Protein AF-A0A3P7KDJ5-F1 (afdb_monomer_lite)

Structure (mmCIF, N/CA/C/O backbone):
data_AF-A0A3P7KDJ5-F1
#
_entry.id   AF-A0A3P7KDJ5-F1
#
loop_
_atom_site.group_PDB
_atom_site.id
_atom_site.type_symbol
_atom_site.label_atom_id
_atom_site.label_alt_id
_atom_site.label_comp_id
_atom_site.label_asym_id
_atom_site.label_entity_id
_atom_site.label_seq_id
_atom_site.pdbx_PDB_ins_code
_atom_site.Cartn_x
_atom_site.Cartn_y
_atom_site.Cartn_z
_atom_site.occupancy
_atom_site.B_iso_or_equiv
_atom_site.auth_seq_id
_atom_site.auth_comp_id
_atom_site.auth_asym_id
_atom_site.auth_atom_id
_atom_site.pdbx_PDB_model_num
ATOM 1 N N . MET A 1 1 ? 6.847 -41.904 -24.525 1.00 37.62 1 MET A N 1
ATOM 2 C CA . MET A 1 1 ? 6.195 -40.802 -25.268 1.00 37.62 1 MET A CA 1
ATOM 3 C C . MET A 1 1 ? 5.639 -39.804 -24.258 1.00 37.62 1 MET A C 1
ATOM 5 O O . MET A 1 1 ? 4.497 -39.932 -23.841 1.00 37.62 1 MET A O 1
ATOM 9 N N . SER A 1 2 ? 6.464 -38.873 -23.774 1.00 37.53 2 SER A N 1
ATOM 10 C CA . SER A 1 2 ? 6.040 -37.833 -22.830 1.00 37.53 2 SER A CA 1
ATOM 11 C C . SER A 1 2 ? 5.574 -36.600 -23.605 1.00 37.53 2 SER A C 1
ATOM 13 O O . SER A 1 2 ? 6.323 -35.995 -24.367 1.00 37.53 2 SER A O 1
ATOM 15 N N . SER A 1 3 ? 4.297 -36.271 -23.432 1.00 41.47 3 SER A N 1
ATOM 16 C CA . SER A 1 3 ? 3.628 -35.122 -24.038 1.00 41.47 3 SER A CA 1
ATOM 17 C C . SER A 1 3 ? 4.230 -33.816 -23.506 1.00 41.47 3 SER A C 1
ATOM 19 O O . SER A 1 3 ? 4.095 -33.499 -22.322 1.00 41.47 3 SER A O 1
ATOM 21 N N . LEU A 1 4 ? 4.920 -33.070 -24.376 1.00 51.22 4 LEU A N 1
ATOM 22 C CA . LEU A 1 4 ? 5.374 -31.706 -24.108 1.00 51.22 4 LEU A CA 1
ATOM 23 C C . LEU A 1 4 ? 4.144 -30.827 -23.866 1.00 51.22 4 LEU A C 1
ATOM 25 O O . LEU A 1 4 ? 3.403 -30.489 -24.792 1.00 51.22 4 LEU A O 1
ATOM 29 N N . LYS A 1 5 ? 3.925 -30.464 -22.599 1.00 55.59 5 LYS A N 1
ATOM 30 C CA . LYS A 1 5 ? 2.916 -29.482 -22.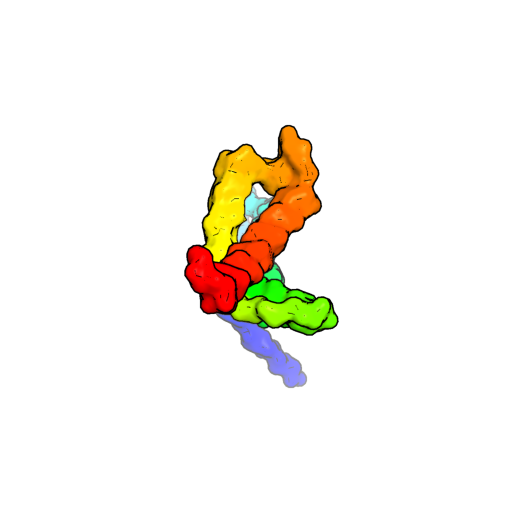202 1.00 55.59 5 LYS A CA 1
ATOM 31 C C . LYS A 1 5 ? 3.174 -28.194 -22.984 1.00 55.59 5 LYS A C 1
ATOM 33 O O . LYS A 1 5 ? 4.250 -27.605 -22.915 1.00 55.59 5 LYS A O 1
ATOM 38 N N . ARG A 1 6 ? 2.176 -27.810 -23.778 1.00 55.88 6 ARG A N 1
ATOM 39 C CA . ARG A 1 6 ? 2.156 -26.640 -24.656 1.00 55.88 6 ARG A CA 1
ATOM 40 C C . ARG A 1 6 ? 2.504 -25.387 -23.839 1.00 55.88 6 ARG A C 1
ATOM 42 O O . ARG A 1 6 ? 1.690 -24.939 -23.039 1.00 55.88 6 ARG A O 1
ATOM 49 N N . LEU A 1 7 ? 3.710 -24.850 -24.036 1.00 56.25 7 LEU A N 1
ATOM 50 C CA . LEU A 1 7 ? 4.173 -23.620 -23.386 1.00 56.25 7 LEU A CA 1
ATOM 51 C C . LEU A 1 7 ? 3.204 -22.463 -23.676 1.00 56.25 7 LEU A C 1
ATOM 53 O O . LEU A 1 7 ? 2.696 -22.322 -24.799 1.00 56.25 7 LEU A O 1
ATOM 57 N N . SER A 1 8 ? 2.955 -21.651 -22.649 1.00 54.38 8 SER A N 1
ATOM 58 C CA . SER A 1 8 ? 2.075 -20.485 -22.697 1.00 54.38 8 SER A CA 1
ATOM 59 C C . SER A 1 8 ? 2.540 -19.484 -23.771 1.00 54.38 8 SER A C 1
ATOM 61 O O . SER A 1 8 ? 3.738 -19.376 -24.056 1.00 54.38 8 SER A O 1
ATOM 63 N N . PRO A 1 9 ? 1.613 -18.751 -24.419 1.00 56.16 9 PRO A N 1
ATOM 64 C CA . PRO A 1 9 ? 1.926 -17.861 -25.543 1.00 56.16 9 PRO A CA 1
ATOM 65 C C . PRO A 1 9 ? 2.940 -16.752 -25.209 1.00 56.16 9 PRO A C 1
ATOM 67 O O . PRO A 1 9 ? 3.608 -16.269 -26.119 1.00 56.16 9 PRO A O 1
ATOM 70 N N . ILE A 1 10 ? 3.128 -16.433 -23.924 1.00 56.47 10 ILE A N 1
ATOM 71 C CA . ILE A 1 10 ? 4.108 -15.462 -23.409 1.00 56.47 10 ILE A CA 1
ATOM 72 C C . ILE A 1 10 ? 5.561 -15.958 -23.565 1.00 56.47 10 ILE A C 1
ATOM 74 O O . ILE A 1 10 ? 6.472 -15.155 -23.726 1.00 56.47 10 ILE A O 1
ATOM 78 N N . ILE A 1 11 ? 5.802 -17.274 -23.602 1.00 50.84 11 ILE A N 1
ATOM 79 C CA . ILE A 1 11 ? 7.159 -17.861 -23.673 1.00 50.84 11 ILE A CA 1
ATOM 80 C C . ILE A 1 11 ? 7.655 -17.990 -25.128 1.00 50.84 11 ILE A C 1
ATOM 82 O O . ILE A 1 11 ? 8.848 -18.140 -25.399 1.00 50.84 11 ILE A O 1
ATOM 86 N N . ARG A 1 12 ? 6.749 -17.899 -26.110 1.00 51.50 12 ARG A N 1
ATOM 87 C CA . ARG A 1 12 ? 7.075 -18.082 -27.536 1.00 51.50 12 ARG A CA 1
ATOM 88 C C . ARG A 1 12 ? 8.054 -17.044 -28.110 1.00 51.50 12 ARG A C 1
ATOM 90 O O . ARG A 1 12 ? 8.909 -17.459 -28.895 1.00 51.50 12 ARG A O 1
ATOM 97 N N . PRO A 1 13 ? 7.987 -15.744 -27.759 1.00 54.00 13 PRO A N 1
ATOM 98 C CA . PRO A 1 13 ? 8.948 -14.752 -28.242 1.00 54.00 13 PRO A CA 1
ATOM 99 C C . PRO A 1 13 ? 10.369 -15.023 -27.732 1.00 54.00 13 PRO A C 1
ATOM 101 O O . PRO A 1 13 ? 11.323 -14.906 -28.497 1.00 54.00 13 PRO A O 1
ATOM 104 N N . LEU A 1 14 ? 10.502 -15.465 -26.475 1.00 51.81 14 LEU A N 1
ATOM 105 C CA . LEU A 1 14 ? 11.793 -15.751 -25.841 1.00 51.81 14 LEU A CA 1
ATOM 106 C C . LEU A 1 14 ? 12.496 -16.954 -26.482 1.00 51.81 14 LEU A C 1
ATOM 108 O O . LEU A 1 14 ? 13.681 -16.888 -26.786 1.00 51.81 14 LEU A O 1
ATOM 112 N N . HIS A 1 15 ? 11.766 -18.033 -26.779 1.00 52.38 15 HIS A N 1
ATOM 113 C CA . HIS A 1 15 ? 12.366 -19.223 -27.395 1.00 52.38 15 HIS A CA 1
ATOM 114 C C . HIS A 1 15 ? 12.841 -18.979 -28.842 1.00 52.38 15 HIS A C 1
ATOM 116 O O . HIS A 1 15 ? 13.820 -19.575 -29.297 1.00 52.38 15 HIS A O 1
ATOM 122 N N . LYS A 1 16 ? 12.159 -18.093 -29.582 1.00 51.69 16 LYS A N 1
ATOM 123 C CA . LYS A 1 16 ? 12.483 -17.788 -30.986 1.00 51.69 16 LYS A CA 1
ATOM 124 C C . LYS A 1 16 ? 13.729 -16.906 -31.127 1.00 51.69 16 LYS A C 1
ATOM 126 O O . LYS A 1 16 ? 14.417 -17.005 -32.137 1.00 51.69 16 LYS A O 1
ATOM 131 N N . ALA A 1 17 ? 14.047 -16.104 -30.111 1.00 56.38 17 ALA A N 1
ATOM 132 C CA . ALA A 1 17 ? 15.289 -15.334 -30.058 1.00 56.38 17 ALA A CA 1
ATOM 133 C C . ALA A 1 17 ? 16.538 -16.225 -29.890 1.00 56.38 17 ALA A C 1
ATOM 135 O O . ALA A 1 17 ? 17.618 -15.846 -30.328 1.00 56.38 17 ALA A O 1
ATOM 136 N N . CYS A 1 18 ? 16.392 -17.422 -29.309 1.00 51.41 18 CYS A N 1
ATOM 137 C CA . CYS A 1 18 ? 17.517 -18.301 -28.971 1.00 51.41 18 CYS A CA 1
ATOM 138 C C . CYS A 1 18 ? 17.877 -19.351 -30.042 1.00 51.41 18 CYS A C 1
ATOM 140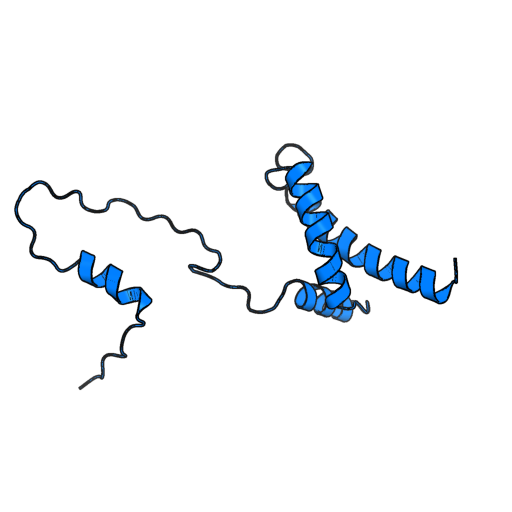 O O . CYS A 1 18 ? 18.839 -20.087 -29.849 1.00 51.41 18 CYS A O 1
ATOM 142 N N . THR A 1 19 ? 17.109 -19.485 -31.133 1.00 52.50 19 THR A N 1
ATOM 143 C CA . THR A 1 19 ? 17.204 -20.645 -32.056 1.00 52.50 19 THR A CA 1
ATOM 144 C C . THR A 1 19 ? 17.473 -20.311 -33.530 1.00 52.50 19 THR A C 1
ATOM 146 O O . THR A 1 19 ? 17.432 -21.213 -34.367 1.00 52.50 19 THR A O 1
ATOM 149 N N . SER A 1 20 ? 17.784 -19.060 -33.893 1.00 57.44 20 SER A N 1
ATOM 150 C CA . SER A 1 20 ? 18.197 -18.741 -35.269 1.00 57.44 20 SER A CA 1
ATOM 151 C C . SER A 1 20 ? 19.688 -19.054 -35.507 1.00 57.44 20 SER A C 1
ATOM 153 O O . SER A 1 20 ? 20.522 -18.773 -34.643 1.00 57.44 20 SER A O 1
ATOM 155 N N . PRO A 1 21 ? 20.058 -19.633 -36.668 1.00 50.34 21 PRO A N 1
ATOM 156 C CA . PRO A 1 21 ? 21.451 -19.892 -37.005 1.00 50.34 21 PRO A CA 1
ATOM 157 C C . PRO A 1 21 ? 22.176 -18.561 -37.244 1.00 50.34 21 PRO A C 1
ATOM 159 O O . PRO A 1 21 ? 21.805 -17.756 -38.098 1.00 50.34 21 PRO A O 1
ATOM 162 N N . PHE A 1 22 ? 23.191 -18.327 -36.421 1.00 50.78 22 PHE A N 1
ATOM 163 C CA . PHE A 1 22 ? 23.956 -17.093 -36.297 1.00 50.78 22 PHE A CA 1
ATOM 164 C C . PHE A 1 22 ? 24.834 -16.873 -37.547 1.00 50.78 22 PHE A C 1
ATOM 166 O O . PHE A 1 22 ? 25.836 -17.558 -37.742 1.00 50.78 22 PHE A O 1
ATOM 173 N N . SER A 1 23 ? 24.458 -15.925 -38.411 1.00 52.97 23 SER A N 1
ATOM 174 C CA . SER A 1 23 ? 25.338 -15.384 -39.459 1.00 52.97 23 SER A CA 1
ATOM 175 C C . SER A 1 23 ? 26.392 -14.472 -38.816 1.00 52.97 23 SER A C 1
ATOM 177 O O . SER A 1 23 ? 26.075 -13.708 -37.905 1.00 52.97 23 SER A O 1
ATOM 179 N N . SER A 1 24 ? 27.647 -14.558 -39.268 1.00 56.03 24 SER A N 1
ATOM 180 C CA . SER A 1 24 ? 28.867 -14.037 -38.624 1.00 56.03 24 SER A CA 1
ATOM 181 C C . SER A 1 24 ? 29.055 -12.510 -38.668 1.00 56.03 24 SER A C 1
ATOM 183 O O . SER A 1 24 ? 30.166 -12.014 -38.852 1.00 56.03 24 SER A O 1
ATOM 185 N N . THR A 1 25 ? 27.994 -11.731 -38.491 1.00 57.28 25 THR A N 1
ATOM 186 C CA . THR A 1 25 ? 28.110 -10.299 -38.178 1.00 57.28 25 THR A CA 1
ATOM 187 C C . THR A 1 25 ? 28.006 -10.203 -36.669 1.00 57.28 25 THR A C 1
ATOM 189 O O . THR A 1 25 ? 26.922 -10.491 -36.188 1.00 57.28 25 THR A O 1
ATOM 192 N N . SER A 1 26 ? 29.108 -9.908 -35.951 1.00 60.62 26 SER A N 1
ATOM 193 C CA . SER A 1 26 ? 29.225 -9.871 -34.472 1.00 60.62 26 SER A CA 1
ATOM 194 C C . SER A 1 26 ? 27.890 -9.550 -33.798 1.00 60.62 26 SER A C 1
ATOM 196 O O . SER A 1 26 ? 27.532 -8.382 -33.606 1.00 60.62 26 SER A O 1
ATOM 198 N N . ALA A 1 27 ? 27.084 -10.588 -33.563 1.00 61.88 27 ALA A N 1
ATOM 199 C CA . ALA A 1 27 ? 25.710 -10.354 -33.183 1.00 61.88 27 ALA A CA 1
ATOM 200 C C . ALA A 1 27 ? 25.775 -10.024 -31.709 1.00 61.88 27 ALA A C 1
ATOM 202 O O . ALA A 1 27 ? 26.412 -10.730 -30.926 1.00 61.88 27 ALA A O 1
ATOM 203 N N . ARG A 1 28 ? 25.195 -8.882 -31.350 1.00 67.50 28 ARG A N 1
ATOM 204 C CA . ARG A 1 28 ? 25.148 -8.440 -29.966 1.00 67.50 28 ARG A CA 1
ATOM 205 C C . ARG A 1 28 ? 24.313 -9.451 -29.189 1.00 67.50 28 ARG A C 1
ATOM 207 O O . ARG A 1 28 ? 23.092 -9.349 -29.139 1.00 67.50 28 ARG A O 1
ATOM 214 N N . THR A 1 29 ? 24.985 -10.452 -28.634 1.00 83.81 29 THR A N 1
ATOM 215 C CA . THR A 1 29 ? 24.413 -11.419 -27.707 1.00 83.81 29 THR A CA 1
ATOM 216 C C . THR A 1 29 ? 23.833 -10.630 -26.545 1.00 83.81 29 THR A C 1
ATOM 218 O O . THR A 1 29 ? 24.527 -9.783 -25.980 1.00 83.81 29 THR A O 1
ATOM 221 N N . VAL A 1 30 ? 22.566 -10.873 -26.207 1.00 85.38 30 VAL A N 1
ATOM 222 C CA . VAL A 1 30 ? 21.937 -10.276 -25.023 1.00 85.38 30 VAL A CA 1
ATOM 223 C C . VAL A 1 30 ? 22.798 -10.622 -23.812 1.00 85.38 30 VAL A C 1
ATOM 225 O O . VAL A 1 30 ? 22.995 -11.794 -23.510 1.00 85.38 30 VAL A O 1
ATOM 228 N N . GLN A 1 31 ? 23.350 -9.599 -23.163 1.00 91.44 31 GLN A N 1
ATOM 229 C CA . GLN A 1 31 ? 24.256 -9.781 -22.027 1.00 91.44 31 GLN A CA 1
ATOM 230 C C . GLN A 1 31 ? 23.505 -9.772 -20.694 1.00 91.44 31 GLN A C 1
ATOM 232 O O . GLN A 1 31 ? 23.869 -10.499 -19.778 1.00 91.44 31 GLN A O 1
ATOM 237 N N . VAL A 1 32 ? 22.464 -8.941 -20.581 1.00 94.12 32 VAL A N 1
ATOM 238 C CA . VAL A 1 32 ? 21.721 -8.725 -19.335 1.00 94.12 32 VAL A CA 1
ATOM 239 C C . VAL A 1 32 ? 20.240 -8.563 -19.644 1.00 94.12 32 VAL A C 1
ATOM 241 O O . VAL A 1 32 ? 19.869 -7.879 -20.598 1.00 94.12 32 VAL A O 1
ATOM 244 N N . VAL A 1 33 ? 19.407 -9.175 -18.806 1.00 94.12 33 VAL A N 1
ATOM 245 C CA . VAL A 1 33 ? 17.959 -8.973 -18.778 1.00 94.12 33 VAL A CA 1
ATOM 246 C C . VAL A 1 33 ? 17.572 -8.634 -17.342 1.00 94.12 33 VAL A C 1
ATOM 248 O O . VAL A 1 33 ? 17.885 -9.395 -16.429 1.00 94.12 33 VAL A O 1
ATOM 251 N N . SER A 1 34 ? 16.916 -7.493 -17.142 1.00 95.50 34 SER A N 1
ATOM 252 C CA . SER A 1 34 ? 16.354 -7.082 -15.853 1.00 95.50 34 SER A CA 1
ATOM 253 C C . SER A 1 34 ? 14.833 -7.092 -15.923 1.00 95.50 34 SER A C 1
ATOM 255 O O . SER A 1 34 ? 14.260 -6.704 -16.942 1.00 95.50 34 SER A O 1
ATOM 257 N N . PHE A 1 35 ? 14.194 -7.501 -14.832 1.00 95.38 35 PHE A N 1
ATOM 258 C CA . PHE A 1 35 ? 12.742 -7.584 -14.717 1.00 95.38 35 PHE A CA 1
ATOM 259 C C . PHE A 1 35 ? 12.270 -6.702 -13.570 1.00 95.38 35 PHE A C 1
ATOM 261 O O . PHE A 1 35 ? 12.867 -6.725 -12.493 1.00 95.38 35 PHE A O 1
ATOM 268 N N . ASP A 1 36 ? 11.189 -5.963 -13.803 1.00 96.00 36 ASP A N 1
ATOM 269 C CA . ASP A 1 36 ? 10.327 -5.552 -12.702 1.00 96.00 36 ASP A CA 1
ATOM 270 C C . ASP A 1 36 ? 9.556 -6.781 -12.198 1.00 96.00 36 ASP A C 1
ATOM 272 O O . ASP A 1 36 ? 9.323 -7.724 -12.957 1.00 96.00 36 ASP A O 1
ATOM 276 N N . VAL A 1 37 ? 9.220 -6.816 -10.911 1.00 96.00 37 VAL A N 1
ATOM 277 C CA . VAL A 1 37 ? 8.596 -8.001 -10.301 1.00 96.00 37 VAL A CA 1
ATOM 278 C C . VAL A 1 37 ? 7.077 -7.967 -10.460 1.00 96.00 37 VAL A C 1
ATOM 280 O O . VAL A 1 37 ? 6.485 -9.004 -10.775 1.00 96.00 37 VAL A O 1
ATOM 283 N N . ASN A 1 38 ? 6.460 -6.800 -10.263 1.00 93.56 38 ASN A N 1
ATOM 284 C CA . ASN A 1 38 ? 5.009 -6.659 -10.180 1.00 93.56 38 ASN A CA 1
ATOM 285 C C . ASN A 1 38 ? 4.336 -6.967 -11.526 1.00 93.56 38 ASN A C 1
ATOM 287 O O . ASN A 1 38 ? 4.758 -6.470 -12.569 1.00 93.56 38 ASN A O 1
ATOM 291 N N . ASP A 1 39 ? 3.326 -7.837 -11.512 1.00 92.44 39 ASP A N 1
ATOM 292 C CA . ASP A 1 39 ? 2.585 -8.345 -12.680 1.00 92.44 39 ASP A CA 1
ATOM 293 C C . ASP A 1 39 ? 3.443 -8.967 -13.801 1.00 92.44 39 ASP A C 1
ATOM 295 O O . ASP A 1 39 ? 2.943 -9.329 -14.867 1.00 92.44 39 ASP A O 1
ATOM 299 N N . THR A 1 40 ? 4.742 -9.152 -13.553 1.00 93.94 40 THR A N 1
ATOM 300 C CA . THR A 1 40 ? 5.684 -9.800 -14.470 1.00 93.94 40 THR A CA 1
ATOM 301 C C . THR A 1 40 ? 6.107 -11.158 -13.926 1.00 93.94 40 THR A C 1
ATOM 303 O O . THR A 1 40 ? 6.037 -12.164 -14.632 1.00 93.94 40 THR A O 1
ATOM 306 N N . LEU A 1 41 ? 6.543 -11.195 -12.664 1.00 96.00 41 LEU A N 1
ATOM 307 C CA . LEU A 1 41 ? 6.987 -12.408 -11.974 1.00 96.00 41 LEU A CA 1
ATOM 308 C C . LEU A 1 41 ? 6.034 -12.805 -10.843 1.00 96.00 41 LEU A C 1
ATOM 310 O O . LEU A 1 41 ? 5.874 -13.995 -10.579 1.00 96.00 41 LEU A O 1
ATOM 314 N N . ILE A 1 42 ? 5.425 -11.822 -10.175 1.00 94.69 42 ILE A N 1
ATOM 315 C CA . ILE A 1 42 ? 4.527 -12.010 -9.031 1.00 94.69 42 ILE A CA 1
ATOM 316 C C . ILE A 1 42 ? 3.335 -11.065 -9.193 1.00 94.69 42 ILE A C 1
ATOM 318 O O . ILE A 1 42 ? 3.509 -9.926 -9.618 1.00 94.69 42 ILE A O 1
ATOM 322 N N . ALA A 1 43 ? 2.146 -11.548 -8.847 1.00 93.31 43 ALA A N 1
ATOM 323 C CA . ALA A 1 43 ? 0.926 -10.756 -8.758 1.00 93.31 43 ALA A CA 1
ATOM 324 C C . ALA A 1 43 ? 0.276 -10.983 -7.390 1.00 93.31 43 ALA A C 1
ATOM 326 O O . ALA A 1 43 ? 0.440 -12.054 -6.791 1.00 93.31 43 ALA A O 1
ATOM 327 N N . ASP A 1 44 ? -0.463 -9.988 -6.915 1.00 92.38 44 ASP A N 1
ATOM 328 C CA . ASP A 1 44 ? -1.189 -10.083 -5.654 1.00 92.38 44 ASP A CA 1
ATOM 329 C C . ASP A 1 44 ? -2.315 -11.123 -5.756 1.00 92.38 44 ASP A C 1
ATOM 331 O O . ASP A 1 44 ? -3.077 -11.164 -6.723 1.00 92.38 44 ASP A O 1
ATOM 335 N N . GLY A 1 45 ? -2.418 -11.992 -4.746 1.00 94.38 45 GLY A N 1
ATOM 336 C CA . GLY A 1 45 ? -3.464 -13.020 -4.682 1.00 94.38 45 GLY A CA 1
ATOM 337 C C . GLY A 1 45 ? -4.823 -12.497 -4.203 1.00 94.38 45 GLY A C 1
ATOM 338 O O . GLY A 1 45 ? -5.832 -13.176 -4.376 1.00 94.38 45 GLY A O 1
ATOM 339 N N . GLU A 1 46 ? -4.846 -11.313 -3.592 1.00 94.38 46 GLU A N 1
ATOM 340 C CA . GLU A 1 46 ? -6.023 -10.667 -3.010 1.00 94.38 46 GLU A CA 1
ATOM 341 C C . GLU A 1 46 ? -5.861 -9.135 -3.114 1.00 94.38 46 GLU A C 1
ATOM 343 O O . GLU A 1 46 ? -4.738 -8.644 -2.967 1.00 94.38 46 GLU A O 1
ATOM 348 N N . PRO A 1 47 ? -6.941 -8.365 -3.353 1.00 95.06 47 PRO A N 1
ATOM 349 C CA . PRO A 1 47 ? -6.896 -6.904 -3.323 1.00 95.06 47 PRO A CA 1
ATOM 350 C C . PRO A 1 47 ? -6.457 -6.349 -1.959 1.00 95.06 47 PRO A C 1
ATOM 352 O O . PRO A 1 47 ? -6.816 -6.880 -0.907 1.00 95.06 47 PRO A O 1
ATOM 355 N N . VAL A 1 48 ? -5.712 -5.239 -1.962 1.00 93.56 48 VAL A N 1
ATOM 356 C CA . VAL A 1 48 ? -5.155 -4.625 -0.739 1.00 93.56 48 VAL A CA 1
ATOM 357 C C . VAL A 1 48 ? -6.224 -4.260 0.298 1.00 93.56 48 VAL A C 1
ATOM 359 O O . VAL A 1 48 ? -6.001 -4.383 1.501 1.00 93.56 48 VAL A O 1
ATOM 362 N N . ASP A 1 49 ? -7.395 -3.832 -0.159 1.00 95.69 49 ASP A N 1
ATOM 363 C CA . ASP A 1 49 ? -8.530 -3.444 0.667 1.00 95.69 49 ASP A CA 1
ATOM 364 C C . ASP A 1 49 ? -9.166 -4.628 1.403 1.00 95.69 49 ASP A C 1
ATOM 366 O O . ASP A 1 49 ? -9.485 -4.508 2.589 1.00 95.69 49 ASP A O 1
ATOM 370 N N . GLU A 1 50 ? -9.263 -5.783 0.745 1.00 96.81 50 GLU A N 1
ATOM 371 C CA . GLU A 1 50 ? -9.720 -7.035 1.359 1.00 96.81 50 GLU A CA 1
ATOM 372 C C . GLU A 1 50 ? -8.696 -7.550 2.381 1.00 96.81 50 GLU A C 1
ATOM 374 O O . GLU A 1 50 ? -9.057 -7.903 3.506 1.00 96.81 50 GLU A O 1
ATOM 379 N N . VAL A 1 51 ? -7.397 -7.482 2.056 1.00 96.12 51 VAL A N 1
ATOM 380 C CA . VAL A 1 51 ? -6.316 -7.835 2.994 1.00 96.12 51 VAL A CA 1
ATOM 381 C C . VAL A 1 51 ? -6.396 -6.982 4.262 1.00 96.12 51 VAL A C 1
ATOM 383 O O . VAL A 1 51 ? -6.315 -7.512 5.372 1.00 96.12 51 VAL A O 1
ATOM 386 N N . TYR A 1 52 ? -6.566 -5.664 4.121 1.00 95.00 52 TYR A N 1
ATOM 387 C CA . TYR A 1 52 ? -6.650 -4.748 5.261 1.00 95.00 52 TYR A CA 1
ATOM 388 C C . TYR A 1 52 ? -7.876 -5.050 6.121 1.00 95.00 52 TYR A C 1
ATOM 390 O O . TYR A 1 52 ? -7.759 -5.113 7.346 1.00 95.00 52 TYR A O 1
ATOM 398 N N . ALA A 1 53 ? -9.037 -5.262 5.497 1.00 94.12 53 ALA A N 1
ATOM 399 C CA . ALA A 1 53 ? -10.266 -5.583 6.211 1.00 94.12 53 ALA A CA 1
ATOM 400 C C . ALA A 1 53 ? -10.164 -6.916 6.964 1.00 94.12 53 ALA A C 1
ATOM 402 O O . ALA A 1 53 ? -10.541 -6.993 8.136 1.00 94.12 53 ALA A O 1
ATOM 403 N N . ARG A 1 54 ? -9.602 -7.948 6.326 1.00 96.19 54 ARG A N 1
ATOM 404 C CA . ARG A 1 54 ? -9.402 -9.271 6.923 1.00 96.19 54 ARG A CA 1
ATOM 405 C C . ARG A 1 54 ? -8.440 -9.225 8.105 1.00 96.19 54 ARG A C 1
ATOM 407 O O . ARG A 1 54 ? -8.811 -9.652 9.193 1.00 96.19 54 ARG A O 1
ATOM 414 N N . VAL A 1 55 ? -7.249 -8.648 7.927 1.00 95.56 55 VAL A N 1
ATOM 415 C CA . VAL A 1 55 ? -6.255 -8.534 9.010 1.00 95.56 55 VAL A CA 1
ATOM 416 C C . VAL A 1 55 ? -6.813 -7.711 10.171 1.00 95.56 55 VAL A C 1
ATOM 418 O O . VAL A 1 55 ? -6.657 -8.091 11.327 1.00 95.56 55 VAL A O 1
ATOM 421 N N . ALA A 1 56 ? -7.513 -6.608 9.897 1.00 92.44 56 ALA A N 1
ATOM 422 C CA . ALA A 1 56 ? -8.168 -5.838 10.948 1.00 92.44 56 ALA A CA 1
ATOM 423 C C . ALA A 1 56 ? -9.215 -6.685 11.703 1.00 92.44 56 ALA A C 1
ATOM 425 O O . ALA A 1 56 ? -9.249 -6.672 12.937 1.00 92.44 56 ALA A O 1
ATOM 426 N N . SER A 1 57 ? -10.010 -7.482 10.982 1.00 93.31 57 SER A N 1
ATOM 427 C CA . SER A 1 57 ? -11.003 -8.384 11.573 1.00 93.31 57 SER A CA 1
ATOM 428 C C . SER A 1 57 ? -10.371 -9.446 12.475 1.00 93.31 57 SER A C 1
ATOM 430 O O . SER A 1 57 ? -10.926 -9.729 13.538 1.00 93.31 57 SER A O 1
ATOM 432 N N . ASP A 1 58 ? -9.200 -9.981 12.116 1.00 96.06 58 ASP A N 1
ATOM 433 C CA . ASP A 1 58 ? -8.439 -10.926 12.952 1.00 96.06 58 ASP A CA 1
ATOM 434 C C . ASP A 1 58 ? -8.039 -10.309 14.309 1.00 96.06 58 ASP A C 1
ATOM 436 O O . ASP A 1 58 ? -7.874 -11.014 15.305 1.00 96.06 58 ASP A O 1
ATOM 440 N N . HIS A 1 59 ? -7.961 -8.976 14.377 1.00 92.94 59 HIS A N 1
ATOM 441 C CA . HIS A 1 59 ? -7.710 -8.195 15.590 1.00 92.94 59 HIS A CA 1
ATOM 442 C C . HIS A 1 59 ? -8.982 -7.594 16.223 1.00 92.94 59 HIS A C 1
ATOM 444 O O . HIS A 1 59 ? -8.893 -6.739 17.105 1.00 92.94 59 HIS A O 1
ATOM 450 N N . GLY A 1 60 ? -10.176 -8.031 15.806 1.00 91.56 60 GLY A N 1
ATOM 451 C CA . GLY A 1 60 ? -11.460 -7.575 16.356 1.00 91.56 60 GLY A CA 1
ATOM 452 C C . GLY A 1 60 ? -11.950 -6.228 15.811 1.00 91.56 60 GLY A C 1
ATOM 453 O O . GLY A 1 60 ? -12.902 -5.654 16.342 1.00 91.56 60 GLY A O 1
ATOM 454 N N . ILE A 1 61 ? -11.326 -5.722 14.748 1.00 88.25 61 ILE A N 1
ATOM 455 C CA . ILE A 1 61 ? -11.658 -4.452 14.108 1.00 88.25 61 ILE A CA 1
ATOM 456 C C . ILE A 1 61 ? -12.474 -4.718 12.842 1.00 88.25 61 ILE A C 1
ATOM 458 O O . ILE A 1 61 ? -11.976 -5.274 11.868 1.00 88.25 61 ILE A O 1
ATOM 462 N N . LYS A 1 62 ? -13.738 -4.284 12.820 1.00 90.25 62 LYS A N 1
ATOM 463 C CA . LYS A 1 62 ? -14.578 -4.391 11.619 1.00 90.25 62 LYS A CA 1
ATOM 464 C C . LYS A 1 62 ? -14.314 -3.221 10.679 1.00 90.25 62 LYS A C 1
ATOM 466 O O . LYS A 1 62 ? -14.639 -2.083 11.009 1.00 90.25 62 LYS A O 1
ATOM 471 N N . VAL A 1 63 ? -13.774 -3.513 9.501 1.00 90.50 63 VAL A N 1
ATOM 472 C CA . VAL A 1 63 ? -13.462 -2.531 8.454 1.00 90.50 63 VAL A CA 1
ATOM 473 C C . VAL A 1 63 ? -14.177 -2.925 7.169 1.00 90.50 63 VAL A C 1
ATOM 475 O O . VAL A 1 63 ? -14.210 -4.097 6.810 1.00 90.50 63 VAL A O 1
ATOM 478 N N . ASN A 1 64 ? -14.772 -1.945 6.487 1.00 91.94 64 ASN A N 1
ATOM 479 C CA . ASN A 1 64 ? -15.374 -2.146 5.172 1.00 91.94 64 ASN A CA 1
ATOM 480 C C . ASN A 1 64 ? -14.277 -2.048 4.088 1.00 91.94 64 ASN A C 1
ATOM 482 O O . ASN A 1 64 ? -13.708 -0.958 3.953 1.00 91.94 64 ASN A O 1
ATOM 486 N N . PRO A 1 65 ? -14.010 -3.106 3.296 1.00 94.50 65 PRO A N 1
ATOM 487 C CA . PRO A 1 65 ? -13.026 -3.069 2.208 1.00 94.50 65 PRO A CA 1
ATOM 488 C C . PRO A 1 65 ? -13.251 -1.893 1.249 1.00 94.50 65 PRO A C 1
ATOM 490 O O . PRO A 1 65 ? -12.332 -1.133 0.960 1.00 94.50 65 PRO A O 1
ATOM 493 N N . ALA A 1 66 ? -14.504 -1.620 0.868 1.00 94.38 66 ALA A N 1
ATOM 494 C CA . ALA A 1 66 ? -14.825 -0.528 -0.055 1.00 94.38 66 ALA A CA 1
ATOM 495 C C . ALA A 1 66 ? -14.401 0.857 0.471 1.00 94.38 66 ALA A C 1
ATOM 497 O O . ALA A 1 66 ? -14.046 1.743 -0.307 1.00 94.38 66 ALA A O 1
ATOM 498 N N . ALA A 1 67 ? -14.414 1.051 1.793 1.00 91.62 67 ALA A N 1
ATOM 499 C CA . ALA A 1 67 ? -13.953 2.292 2.404 1.00 91.62 67 ALA A CA 1
ATOM 500 C C . ALA A 1 67 ? -12.419 2.404 2.363 1.00 91.62 67 ALA A C 1
ATOM 502 O O . ALA A 1 67 ? -11.900 3.480 2.069 1.00 91.62 67 ALA A O 1
ATOM 503 N N . VAL A 1 68 ? -11.701 1.290 2.555 1.00 94.69 68 VAL A N 1
ATOM 504 C CA . VAL A 1 68 ? -10.239 1.231 2.388 1.00 94.69 68 VAL A CA 1
ATOM 505 C C . VAL A 1 68 ? -9.848 1.503 0.935 1.00 94.69 68 VAL A C 1
ATOM 507 O O . VAL A 1 68 ? -8.959 2.318 0.683 1.00 94.69 68 VAL A O 1
ATOM 510 N N . ALA A 1 69 ? -10.543 0.890 -0.027 1.00 94.88 69 ALA A N 1
ATOM 511 C CA . ALA A 1 69 ? -10.327 1.116 -1.455 1.00 94.88 69 ALA A CA 1
ATOM 512 C C . ALA A 1 69 ? -10.518 2.5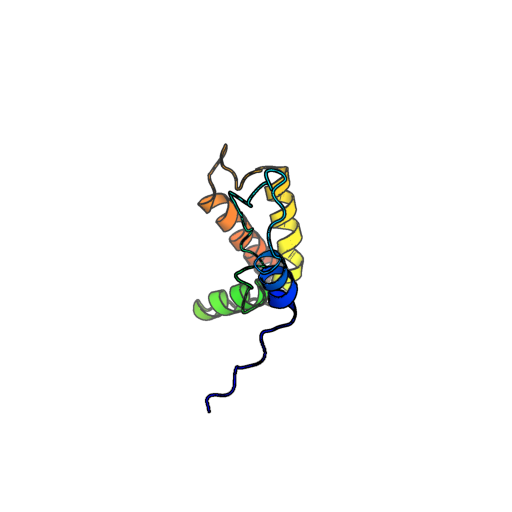93 -1.846 1.00 94.88 69 ALA A C 1
ATOM 514 O O . ALA A 1 69 ? -9.784 3.120 -2.684 1.00 94.88 69 ALA A O 1
ATOM 515 N N . ALA A 1 70 ? -11.470 3.286 -1.212 1.00 93.81 70 ALA A N 1
ATOM 516 C CA . ALA A 1 70 ? -11.705 4.710 -1.431 1.00 93.81 70 ALA A CA 1
ATOM 517 C C . ALA A 1 70 ? -10.620 5.604 -0.796 1.00 93.81 70 ALA A C 1
ATOM 519 O O . ALA A 1 70 ? -10.200 6.589 -1.410 1.00 93.81 70 ALA A O 1
ATOM 520 N N . SER A 1 71 ? -10.141 5.272 0.409 1.00 93.44 71 SER A N 1
ATOM 521 C CA . SER A 1 71 ? -9.149 6.080 1.133 1.00 93.44 71 SER A CA 1
ATOM 522 C C . SER A 1 71 ? -7.715 5.862 0.642 1.00 93.44 71 SER A C 1
ATOM 524 O O . SER A 1 71 ? -6.917 6.802 0.608 1.00 93.44 71 SER A O 1
ATOM 526 N N . TYR A 1 72 ? -7.361 4.640 0.236 1.00 95.56 72 TYR A N 1
ATOM 527 C CA . TYR A 1 72 ? -5.982 4.270 -0.095 1.00 95.56 72 TYR A CA 1
ATOM 528 C C . TYR A 1 72 ? -5.334 5.175 -1.159 1.00 95.56 72 TYR A C 1
ATOM 530 O O . TYR A 1 72 ? -4.253 5.717 -0.893 1.00 95.56 72 TYR A O 1
ATOM 538 N N . PRO A 1 73 ? -5.974 5.457 -2.317 1.00 96.44 73 PRO A N 1
ATOM 539 C CA . PRO A 1 73 ? -5.376 6.301 -3.349 1.00 96.44 73 PRO A CA 1
ATOM 540 C C . PRO A 1 73 ? -5.046 7.714 -2.860 1.00 96.44 73 PRO A C 1
ATOM 542 O O . PRO A 1 73 ? -4.091 8.317 -3.347 1.00 96.44 73 PRO A O 1
ATOM 545 N N . LYS A 1 74 ? -5.821 8.253 -1.911 1.00 95.62 74 LYS A N 1
ATOM 546 C CA . LYS A 1 74 ? -5.597 9.582 -1.331 1.00 95.62 74 LYS A CA 1
ATOM 547 C C . LYS A 1 74 ? -4.306 9.606 -0.513 1.00 95.62 74 LYS A C 1
ATOM 549 O O . LYS A 1 74 ? -3.458 10.466 -0.755 1.00 95.62 74 LYS A O 1
ATOM 554 N N . TYR A 1 75 ? -4.142 8.667 0.420 1.00 95.81 75 TYR A N 1
ATOM 555 C CA . TYR A 1 75 ? -2.951 8.592 1.272 1.00 95.81 75 TYR A CA 1
ATOM 556 C C . TYR A 1 75 ? -1.696 8.234 0.481 1.00 95.81 75 TYR A C 1
ATOM 558 O O . TYR A 1 75 ? -0.671 8.893 0.649 1.00 95.81 75 TYR A O 1
ATOM 566 N N . TRP A 1 76 ? -1.799 7.266 -0.434 1.00 96.81 76 TRP A N 1
ATOM 567 C CA . TRP A 1 76 ? -0.712 6.893 -1.336 1.00 96.81 76 TRP A CA 1
ATOM 568 C C . TRP A 1 76 ? -0.219 8.096 -2.145 1.00 96.81 76 TRP A C 1
ATOM 570 O O . TRP A 1 76 ? 0.950 8.463 -2.059 1.00 96.81 76 TRP A O 1
ATOM 580 N N . LYS A 1 77 ? -1.117 8.775 -2.878 1.00 97.69 77 LYS A N 1
ATOM 581 C CA . LYS A 1 77 ? -0.749 9.936 -3.707 1.00 97.69 77 LYS A CA 1
ATOM 582 C C . LYS A 1 77 ? -0.136 11.056 -2.872 1.00 97.69 77 LYS A C 1
ATOM 584 O O . LYS A 1 77 ? 0.883 11.613 -3.267 1.00 97.69 77 LYS A O 1
ATOM 589 N N . ASN A 1 78 ? -0.728 11.363 -1.716 1.00 97.50 78 ASN A N 1
ATOM 590 C CA . ASN A 1 78 ? -0.209 12.399 -0.827 1.00 97.50 78 ASN A CA 1
ATOM 591 C C . ASN A 1 78 ? 1.229 12.090 -0.391 1.00 97.50 78 ASN A C 1
ATOM 593 O O . ASN A 1 78 ? 2.102 12.951 -0.508 1.00 97.50 78 ASN A O 1
ATOM 597 N N . LEU A 1 79 ? 1.489 10.864 0.067 1.00 97.50 79 LEU A N 1
ATOM 598 C CA . LEU A 1 79 ? 2.811 10.471 0.541 1.00 97.50 79 LEU A CA 1
ATOM 599 C C . LEU A 1 79 ? 3.827 10.331 -0.592 1.00 97.50 79 LEU A C 1
ATOM 601 O O . LEU A 1 79 ? 4.968 10.737 -0.407 1.00 97.50 79 LEU A O 1
ATOM 605 N N . CYS A 1 80 ? 3.432 9.861 -1.778 1.00 97.62 80 CYS A N 1
ATOM 606 C CA . CYS A 1 80 ? 4.313 9.860 -2.948 1.00 97.62 80 CYS A CA 1
ATOM 607 C C . CYS A 1 80 ? 4.777 11.274 -3.321 1.00 97.62 80 CYS A C 1
ATOM 609 O O . CYS A 1 80 ? 5.934 11.453 -3.692 1.00 97.62 80 CYS A O 1
ATOM 611 N N . SER A 1 81 ? 3.894 12.275 -3.223 1.00 97.50 81 SER A N 1
ATOM 612 C CA . SER A 1 81 ? 4.228 13.665 -3.553 1.00 97.50 81 SER A CA 1
ATOM 613 C C . SER A 1 81 ? 5.008 14.381 -2.449 1.00 97.50 81 SER A C 1
ATOM 615 O O . SER A 1 81 ? 5.928 15.134 -2.750 1.00 97.50 81 SER A O 1
ATOM 617 N N . SER A 1 82 ? 4.643 14.178 -1.182 1.00 97.56 82 SER A N 1
ATOM 618 C CA . SER A 1 82 ? 5.249 14.889 -0.044 1.00 97.56 82 SER A CA 1
ATOM 619 C C . SER A 1 82 ? 6.521 14.226 0.489 1.00 97.56 82 SER A C 1
ATOM 621 O O . SER A 1 82 ? 7.401 14.911 1.002 1.00 97.56 82 SER A O 1
ATOM 623 N N . HIS A 1 83 ? 6.627 12.903 0.362 1.00 97.25 83 HIS A N 1
ATOM 624 C CA . HIS A 1 83 ? 7.707 12.085 0.910 1.00 97.25 83 HIS A CA 1
ATOM 625 C C . HIS A 1 83 ? 8.095 10.993 -0.108 1.00 97.25 83 HIS A C 1
ATOM 627 O O . HIS A 1 83 ? 7.781 9.816 0.097 1.00 97.25 83 HIS A O 1
ATOM 633 N N . PRO A 1 84 ? 8.733 11.360 -1.236 1.00 96.94 84 PRO A N 1
ATOM 634 C CA . PRO A 1 84 ? 9.048 10.423 -2.312 1.00 96.94 84 PRO A CA 1
ATOM 635 C C . PRO A 1 84 ? 10.017 9.322 -1.860 1.00 96.94 84 PRO A C 1
ATOM 637 O O . PRO A 1 84 ? 10.635 9.407 -0.797 1.00 96.94 84 PRO A O 1
ATOM 640 N N . CYS A 1 85 ? 10.154 8.280 -2.687 1.00 96.38 85 CYS A N 1
ATOM 641 C CA . CYS A 1 85 ? 11.033 7.134 -2.420 1.00 96.38 85 CYS A CA 1
ATOM 642 C C . CYS A 1 85 ? 10.784 6.519 -1.034 1.00 96.38 85 CYS A C 1
ATOM 644 O O . CYS A 1 85 ? 11.723 6.282 -0.278 1.00 96.38 85 CYS A O 1
ATOM 646 N N . PHE A 1 86 ? 9.509 6.323 -0.685 1.00 97.31 86 PHE A N 1
ATOM 647 C CA . PHE A 1 86 ? 9.084 5.745 0.594 1.00 97.31 86 PHE A CA 1
ATOM 648 C C . PHE A 1 86 ? 9.627 6.499 1.819 1.00 97.31 86 PHE A C 1
ATOM 650 O O . PHE A 1 86 ? 9.882 5.906 2.858 1.00 97.31 86 PHE A O 1
ATOM 657 N N . GLY A 1 87 ? 9.833 7.815 1.711 1.00 97.25 87 GLY A N 1
ATOM 658 C CA . GLY A 1 87 ? 10.355 8.614 2.818 1.00 97.25 87 GLY A CA 1
ATOM 659 C C . GLY A 1 87 ? 11.835 8.375 3.119 1.00 97.25 87 GLY A C 1
ATOM 660 O O . GLY A 1 87 ? 12.259 8.635 4.243 1.00 97.25 87 GLY A O 1
ATOM 661 N N . PHE A 1 88 ? 12.627 7.916 2.140 1.00 96.44 88 PHE A N 1
ATOM 662 C CA . PHE A 1 88 ? 14.067 7.654 2.289 1.00 96.44 88 PHE A CA 1
ATOM 663 C C . PHE A 1 88 ? 14.836 8.812 2.945 1.00 96.44 88 PHE A C 1
ATOM 665 O O . PHE A 1 88 ? 15.680 8.597 3.808 1.00 96.44 88 PHE A O 1
ATOM 672 N N . SER A 1 89 ? 14.527 10.054 2.565 1.00 95.75 89 SER A N 1
ATOM 673 C CA . SER A 1 89 ? 15.173 11.252 3.114 1.00 95.75 89 SER A CA 1
ATOM 674 C C . SER A 1 89 ? 14.474 11.830 4.349 1.00 95.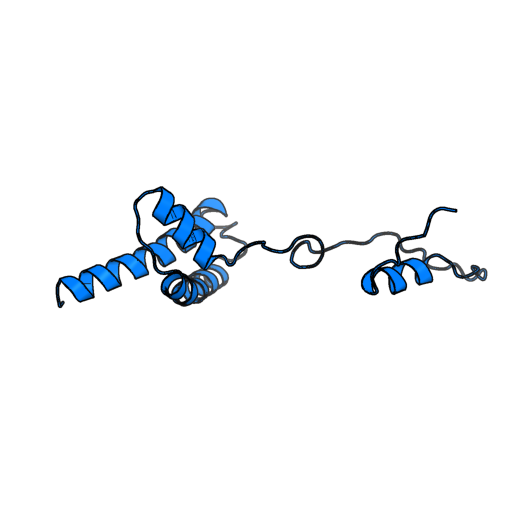75 89 SER A C 1
ATOM 676 O O . SER A 1 89 ? 14.814 12.932 4.773 1.00 95.75 89 SER A O 1
ATOM 678 N N . THR A 1 90 ? 13.446 11.163 4.876 1.00 95.06 90 THR A N 1
ATOM 679 C CA . THR A 1 90 ? 12.626 11.670 5.981 1.00 95.06 90 THR A CA 1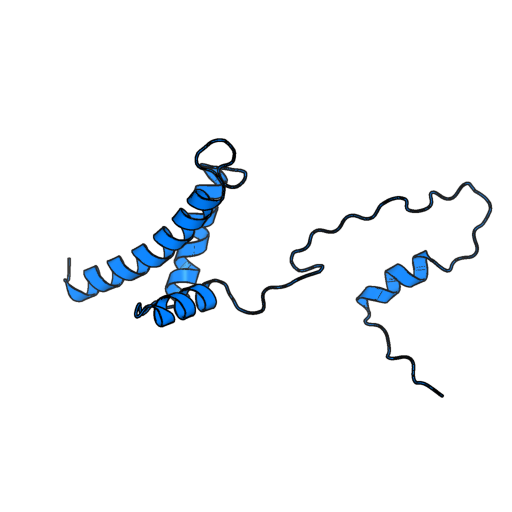
ATOM 680 C C . THR A 1 90 ? 12.533 10.657 7.116 1.00 95.06 90 THR A C 1
ATOM 682 O O . THR A 1 90 ? 13.429 10.597 7.950 1.00 95.06 90 THR A O 1
ATOM 685 N N . PHE A 1 91 ? 11.455 9.884 7.188 1.00 95.88 91 PHE A N 1
ATOM 686 C CA . PHE A 1 91 ? 11.158 8.970 8.295 1.00 95.88 91 PHE A CA 1
ATOM 687 C C . PHE A 1 91 ? 11.299 7.488 7.919 1.00 95.88 91 PHE A C 1
ATOM 689 O O . PHE A 1 91 ? 11.034 6.625 8.752 1.00 95.88 91 PHE A O 1
ATOM 696 N N . GLY A 1 92 ? 11.733 7.191 6.693 1.00 97.38 92 GLY A N 1
ATOM 697 C CA . GLY A 1 92 ? 11.976 5.834 6.215 1.00 97.38 92 GLY A CA 1
ATOM 698 C C . GLY A 1 92 ? 10.716 5.074 5.803 1.00 97.38 92 GLY A C 1
ATOM 699 O O . GLY A 1 92 ? 9.579 5.462 6.088 1.00 97.38 92 GLY A O 1
ATOM 700 N N . GLU A 1 93 ? 10.945 3.950 5.133 1.00 97.12 93 GLU A N 1
ATOM 701 C CA . GLU A 1 93 ? 9.932 3.142 4.459 1.00 97.12 93 GLU A CA 1
ATOM 702 C C . GLU A 1 93 ? 8.908 2.540 5.419 1.00 97.12 93 GLU A C 1
ATOM 704 O O . GLU A 1 93 ? 7.718 2.491 5.102 1.00 97.12 93 GLU A O 1
ATOM 709 N N . PHE A 1 94 ? 9.338 2.138 6.618 1.00 97.62 94 PHE A N 1
ATOM 710 C CA . PHE A 1 94 ? 8.442 1.557 7.613 1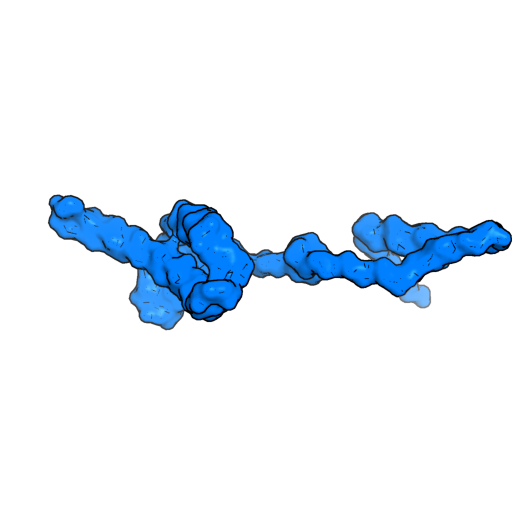.00 97.62 94 PHE A CA 1
ATOM 711 C C . PHE A 1 94 ? 7.378 2.563 8.067 1.00 97.62 94 PHE A C 1
ATOM 713 O O . PHE A 1 94 ? 6.179 2.284 8.006 1.00 97.62 94 PHE A O 1
ATOM 720 N N . GLU A 1 95 ? 7.799 3.761 8.484 1.00 97.38 95 GLU A N 1
ATOM 721 C CA . GLU A 1 95 ? 6.862 4.804 8.913 1.00 97.38 95 GLU A CA 1
ATOM 722 C C . GLU A 1 95 ? 6.031 5.336 7.740 1.00 97.38 95 GLU A C 1
ATOM 724 O O . GLU A 1 95 ? 4.877 5.726 7.926 1.00 97.38 95 GLU A O 1
ATOM 729 N N . TRP A 1 96 ? 6.572 5.301 6.522 1.00 98.12 96 TRP A N 1
ATOM 730 C CA . TRP A 1 96 ? 5.844 5.664 5.312 1.00 98.12 96 TRP A CA 1
ATOM 731 C C . TRP A 1 96 ? 4.645 4.747 5.063 1.00 98.12 96 TRP A C 1
ATOM 733 O O . TRP A 1 96 ? 3.513 5.226 4.964 1.00 98.12 96 TRP A O 1
ATOM 743 N N . TRP A 1 97 ? 4.857 3.431 5.057 1.00 97.44 97 TRP A N 1
ATOM 744 C CA . TRP A 1 97 ? 3.776 2.459 4.875 1.00 97.44 97 TRP A CA 1
ATOM 745 C C . TRP A 1 97 ? 2.801 2.439 6.051 1.00 97.44 97 TRP A C 1
ATOM 747 O O . TRP A 1 97 ? 1.586 2.401 5.852 1.00 97.44 97 TRP A O 1
ATOM 757 N N . LYS A 1 98 ? 3.307 2.555 7.283 1.00 96.81 98 LYS A N 1
ATOM 758 C CA . LYS A 1 98 ? 2.475 2.639 8.488 1.00 96.81 98 LYS A CA 1
ATOM 759 C C . LYS A 1 98 ? 1.491 3.807 8.435 1.00 96.81 98 LYS A C 1
ATOM 761 O O . LYS A 1 98 ? 0.340 3.644 8.830 1.00 96.81 98 LYS A O 1
ATOM 766 N N . ARG A 1 99 ? 1.899 4.971 7.917 1.00 96.88 99 ARG A N 1
ATOM 767 C CA . ARG A 1 99 ? 1.004 6.130 7.744 1.00 96.88 99 ARG A CA 1
ATOM 768 C C . ARG A 1 99 ? -0.129 5.858 6.757 1.00 96.88 99 ARG A C 1
ATOM 770 O O . ARG A 1 99 ? -1.235 6.331 6.999 1.00 96.88 99 ARG A O 1
ATOM 777 N N . ILE A 1 100 ? 0.116 5.087 5.695 1.00 96.12 100 ILE A N 1
ATOM 778 C CA . ILE A 1 100 ? -0.945 4.662 4.768 1.00 96.12 100 ILE A CA 1
ATOM 779 C C . ILE A 1 100 ? -1.946 3.767 5.486 1.00 96.12 100 ILE A C 1
ATOM 781 O O . ILE A 1 100 ? -3.141 4.051 5.447 1.00 96.12 100 ILE A O 1
ATOM 785 N N . VAL A 1 101 ? -1.460 2.727 6.171 1.00 94.81 101 VAL A N 1
ATOM 786 C CA . VAL A 1 101 ? -2.312 1.777 6.902 1.00 94.81 101 VAL A CA 1
ATOM 787 C C . VAL A 1 101 ? -3.162 2.511 7.936 1.00 94.81 101 VAL A C 1
ATOM 789 O O . VAL A 1 101 ? -4.385 2.396 7.926 1.00 94.81 101 VAL A O 1
ATOM 792 N N . ILE A 1 102 ? -2.528 3.320 8.790 1.00 93.75 102 ILE A N 1
ATOM 793 C CA . ILE A 1 102 ? -3.220 4.092 9.827 1.00 93.75 102 ILE A CA 1
ATOM 794 C C . ILE A 1 102 ? -4.231 5.054 9.201 1.00 93.75 102 ILE A C 1
ATOM 796 O O . ILE A 1 102 ? -5.366 5.097 9.660 1.00 93.75 102 ILE A O 1
ATOM 800 N N . GLY A 1 103 ? -3.850 5.787 8.152 1.00 92.81 103 GLY A N 1
ATOM 801 C CA . GLY A 1 103 ? -4.739 6.728 7.476 1.00 92.81 103 GLY A CA 1
ATOM 802 C C . GLY A 1 103 ? -5.992 6.053 6.918 1.00 92.81 103 GLY A C 1
ATOM 803 O O . GLY A 1 103 ? -7.104 6.498 7.194 1.00 92.81 103 GLY A O 1
ATOM 804 N N . CYS A 1 104 ? -5.820 4.933 6.211 1.00 92.88 104 CYS A N 1
ATOM 805 C CA . CYS A 1 104 ? -6.942 4.180 5.654 1.00 92.88 104 CYS A CA 1
ATOM 806 C C . CYS A 1 104 ? -7.869 3.642 6.748 1.00 92.88 104 CYS A C 1
ATOM 808 O O . CYS A 1 104 ? -9.084 3.754 6.634 1.00 92.88 104 CYS A O 1
ATOM 810 N N . LEU A 1 105 ? -7.316 3.085 7.830 1.00 89.38 105 LEU A N 1
ATOM 811 C CA . LEU A 1 105 ? -8.130 2.521 8.908 1.00 89.38 105 LEU A CA 1
ATOM 812 C C . LEU A 1 105 ? -8.815 3.608 9.751 1.00 89.38 105 LEU A C 1
ATOM 814 O O . LEU A 1 105 ? -9.967 3.442 10.142 1.00 89.38 105 LEU A O 1
ATOM 818 N N . GLN A 1 106 ? -8.152 4.735 10.017 1.00 85.94 106 GLN A N 1
ATOM 819 C CA . GLN A 1 106 ? -8.720 5.828 10.810 1.00 85.94 106 GLN A CA 1
ATOM 820 C C . GLN A 1 106 ? -9.916 6.494 10.125 1.00 85.94 106 GLN A C 1
ATOM 822 O O . GLN A 1 106 ? -10.917 6.743 10.796 1.00 85.94 106 GLN A O 1
ATOM 827 N N . GLU A 1 107 ? -9.864 6.749 8.813 1.00 76.00 107 GLU A N 1
ATOM 828 C CA . GLU A 1 107 ? -11.008 7.330 8.088 1.00 76.00 107 GLU A CA 1
ATOM 829 C C . GLU A 1 107 ? -12.267 6.455 8.197 1.00 76.00 107 GLU A C 1
ATOM 831 O O . GLU A 1 107 ? -13.373 6.980 8.344 1.00 76.00 107 GLU A O 1
ATOM 836 N N . VAL A 1 108 ? -12.103 5.129 8.239 1.00 64.25 108 VAL A N 1
ATOM 837 C CA . VAL A 1 108 ? -13.206 4.179 8.455 1.00 64.25 108 VAL A CA 1
ATOM 838 C C . VAL A 1 108 ? -13.816 4.342 9.850 1.00 64.25 108 VAL A C 1
ATOM 840 O O . VAL A 1 108 ? -15.038 4.353 9.996 1.00 64.25 108 VAL A O 1
ATOM 843 N N . TYR A 1 109 ? -12.987 4.525 10.879 1.00 63.81 109 TYR A N 1
ATOM 844 C CA . TYR A 1 109 ? -13.454 4.702 12.255 1.00 63.81 109 TYR A CA 1
ATOM 845 C C . TYR A 1 109 ? -14.167 6.032 12.494 1.00 63.81 109 TYR A C 1
ATOM 847 O O . TYR A 1 109 ? -15.218 6.051 13.138 1.00 63.81 109 TYR A O 1
ATOM 855 N N . TYR A 1 110 ? -13.634 7.142 11.976 1.00 59.41 110 TYR A N 1
ATOM 856 C CA . TYR A 1 110 ? -14.260 8.453 12.162 1.00 59.41 110 TYR A CA 1
ATOM 857 C C . TYR A 1 110 ? -15.608 8.550 11.446 1.00 59.41 110 TYR A C 1
ATOM 859 O O . TYR A 1 110 ? -16.531 9.151 11.989 1.00 59.41 110 TYR A O 1
ATOM 867 N N . HIS A 1 111 ? -15.771 7.900 10.289 1.00 55.44 111 HIS A N 1
ATOM 868 C CA . HIS A 1 111 ? -17.058 7.866 9.595 1.00 55.44 111 HIS A CA 1
ATOM 869 C C . HIS A 1 111 ? -18.126 7.088 10.384 1.00 55.44 111 HIS A C 1
ATOM 871 O O . HIS A 1 111 ? -19.292 7.475 10.398 1.00 55.44 111 HIS A O 1
ATOM 877 N N . VAL A 1 112 ? -17.742 6.014 11.084 1.00 54.16 112 VAL A N 1
ATOM 878 C CA . VAL A 1 112 ? -18.647 5.269 11.977 1.00 54.16 112 VAL A CA 1
ATOM 879 C C . VAL A 1 112 ? -18.982 6.086 13.227 1.00 54.16 112 VAL A C 1
ATOM 881 O O . VAL A 1 112 ? -20.142 6.134 13.627 1.00 54.16 112 VAL A O 1
ATOM 884 N N . LEU A 1 113 ? -18.002 6.776 13.819 1.00 56.16 113 LEU A N 1
ATOM 885 C CA . LEU A 1 113 ? -18.232 7.608 15.002 1.00 56.16 113 LEU A CA 1
ATOM 886 C C . LEU A 1 113 ? -19.144 8.806 14.695 1.00 56.16 113 LEU A C 1
ATOM 888 O O . LEU A 1 113 ? -20.051 9.081 15.469 1.00 56.16 113 LEU A O 1
ATOM 892 N N . ILE A 1 114 ? -18.948 9.475 13.556 1.00 58.19 114 ILE A N 1
ATOM 893 C CA . ILE A 1 114 ? -19.787 10.591 13.089 1.00 58.19 114 ILE A CA 1
ATOM 894 C C . ILE A 1 114 ? -21.221 10.124 12.812 1.00 58.19 114 ILE A C 1
ATOM 896 O O . ILE A 1 114 ? -22.172 10.763 13.252 1.00 58.19 114 ILE A O 1
ATOM 900 N N . LEU A 1 115 ? -21.398 8.971 12.157 1.00 54.47 115 LEU A N 1
ATOM 901 C CA . LEU A 1 115 ? -22.729 8.416 11.889 1.00 54.47 115 LEU A CA 1
ATOM 902 C C . LEU A 1 115 ? -23.473 7.984 13.163 1.00 54.47 115 LEU A C 1
ATOM 904 O O . LEU A 1 115 ? -24.695 8.091 13.213 1.00 54.47 115 LEU A O 1
ATOM 908 N N . ILE A 1 116 ? -22.759 7.491 14.180 1.00 54.47 116 ILE A N 1
ATOM 909 C CA . ILE A 1 116 ? -23.355 7.064 15.456 1.00 54.47 116 ILE A CA 1
ATOM 910 C C . ILE A 1 116 ? -23.610 8.257 16.387 1.00 54.47 116 ILE A C 1
ATOM 912 O O . ILE A 1 116 ? -24.604 8.261 17.110 1.00 54.47 116 ILE A O 1
ATOM 916 N N . LEU A 1 117 ? -22.725 9.258 16.390 1.00 57.62 117 LEU A N 1
ATOM 917 C CA . LEU A 1 117 ? -22.807 10.411 17.291 1.00 57.62 117 LEU A CA 1
ATOM 918 C C . LEU A 1 117 ? -23.554 11.611 16.695 1.00 57.62 117 LEU A C 1
ATOM 920 O O . LEU A 1 117 ? -23.891 12.523 17.445 1.00 57.62 117 LEU A O 1
ATOM 924 N N . GLY A 1 118 ? -23.844 11.614 15.390 1.00 47.44 118 GLY A N 1
ATOM 925 C CA . GLY A 1 118 ? -24.635 12.659 14.734 1.00 47.44 118 GLY A CA 1
ATOM 926 C C . GLY A 1 118 ? -24.019 14.058 14.826 1.00 47.44 118 GLY A C 1
ATOM 927 O O . GLY A 1 118 ? -24.763 15.029 14.960 1.00 47.44 118 GLY A O 1
ATOM 928 N N . ILE A 1 119 ? -22.683 14.149 14.807 1.00 52.06 119 ILE A N 1
ATOM 929 C CA . ILE A 1 119 ? -21.923 15.412 14.824 1.00 52.06 119 ILE A CA 1
ATOM 930 C C . ILE A 1 119 ? -21.465 15.751 13.410 1.00 52.06 119 ILE A C 1
ATOM 932 O O . ILE A 1 119 ? -20.899 14.843 12.765 1.00 52.06 119 ILE A O 1
#

Radius of gyration: 23.75 Å; chains: 1; bounding box: 54×56×57 Å

pLDDT: mean 80.85, std 19.5, range [37.53, 98.12]

Organism: Strongylus vulgaris (NCBI:txid40348)

Foldseek 3Di:
DDDDDDDDPVCVVVVVVVDDDDDPPPDPDPPDDDDDCDPPPDHDPDDPLVVLQVVCVVVVHHFDSVLLVVQQVVLVVVCCVPQNPCNPVHDHNVVSVVSSSCRSSVVRVVVVVCVVVVD

InterPro domains:
  IPR044924 HAD-superfamily hydrolase, subfamily IA, REG-2-like, capping domain superfamily [G3DSA:1.10.150.720] (46-113)
  IPR051828 HAD-like hydrolase domain-containing protein [PTHR46191] (25-108)

Secondary structure (DSSP, 8-state):
--------TTTHHHHHHT-S---SS------------BTTTB--SS-HHHHHHHHHHHTT----HHHHHHHHHHHHHHHHHHSHHHHTTTTHHHHHHHHHHHHHHHHHHHHHHHHHHT-

Sequence (119 aa):
MSSLKRLSPIIRPLHKACTSPFSSTSARTVQVVSFDVNDTLIADGEPVDEVYARVASDHGIKVNPAAVAASYPKYWKNLCSSHPCFGFSTFGEFEWWKRIVIGCLQEVYYHVLILILGI